Protein AF-A0A5J5WG01-F1 (afdb_monomer)

Organism: Gossypium barbadense (NCBI:txid3634)

Secondary structure (DSSP, 8-state):
-HHHHHHHHHHHHHHHHHHHH-TT--HHHHHHHHHHHHHHHHHHHHTS-----S--SS--PPPPGGGB-TTT-SB-SSEEE-TTS-EEEGGG-

pLDDT: mean 82.6, std 15.76, range [45.78, 96.25]

InterPro domains:
  IPR003613 U-box domain [PF04564] (64-93)
  IPR003613 U-box domain [PS51698] (62-93)
  IPR013083 Zinc finger, RING/FYVE/PHD-type [G3DSA:3.30.40.10] (56-93)

Structure (mmCIF, N/CA/C/O backbone):
data_AF-A0A5J5WG01-F1
#
_entry.id   AF-A0A5J5WG01-F1
#
loop_
_atom_site.group_PDB
_atom_site.id
_atom_site.type_symbol
_atom_site.label_atom_id
_atom_site.label_alt_id
_atom_site.label_comp_id
_atom_site.label_asym_id
_atom_site.label_entity_id
_atom_site.label_seq_id
_atom_site.pdbx_PD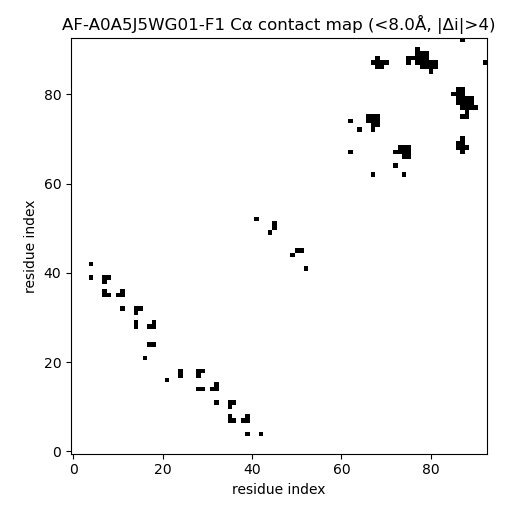B_ins_code
_atom_site.Cartn_x
_atom_site.Cartn_y
_atom_site.Cartn_z
_atom_site.occupancy
_atom_site.B_iso_or_equiv
_atom_site.auth_seq_id
_atom_site.auth_comp_id
_atom_site.auth_asym_id
_atom_site.auth_atom_id
_atom_site.pdbx_PDB_model_num
ATOM 1 N N . MET A 1 1 ? 13.804 17.814 -3.676 1.00 61.53 1 MET A N 1
ATOM 2 C CA . MET A 1 1 ? 12.644 16.989 -4.096 1.00 61.53 1 MET A CA 1
ATOM 3 C C . MET A 1 1 ? 12.588 16.735 -5.604 1.00 61.53 1 MET A C 1
ATOM 5 O O . MET A 1 1 ? 12.580 15.570 -5.965 1.00 61.53 1 MET A O 1
ATOM 9 N N . ARG A 1 2 ? 12.636 17.751 -6.487 1.00 71.75 2 ARG A N 1
ATOM 10 C CA . ARG A 1 2 ? 12.550 17.535 -7.955 1.00 71.75 2 ARG A CA 1
ATOM 11 C C . ARG A 1 2 ? 13.649 16.639 -8.551 1.00 71.75 2 ARG A C 1
ATOM 13 O O . ARG A 1 2 ? 13.354 15.840 -9.426 1.00 71.75 2 ARG A O 1
ATOM 20 N N . ALA A 1 3 ? 14.890 16.727 -8.063 1.00 80.69 3 ALA A N 1
ATOM 21 C CA . ALA A 1 3 ? 15.988 15.877 -8.546 1.00 80.69 3 ALA A CA 1
ATOM 22 C C . ALA A 1 3 ? 15.719 14.376 -8.312 1.00 80.69 3 ALA A C 1
ATOM 24 O O . ALA A 1 3 ? 15.862 13.577 -9.232 1.00 80.69 3 ALA A O 1
ATOM 25 N N . LYS A 1 4 ? 15.224 14.024 -7.117 1.00 83.06 4 LYS A N 1
ATOM 26 C CA . LYS A 1 4 ? 14.864 12.648 -6.739 1.00 83.06 4 LYS A CA 1
ATOM 27 C C . LYS A 1 4 ? 13.706 12.095 -7.579 1.00 83.06 4 LYS A C 1
ATOM 29 O O . LYS A 1 4 ? 13.699 10.925 -7.929 1.00 83.06 4 LYS A O 1
ATOM 34 N N . GLU A 1 5 ? 12.734 12.938 -7.928 1.00 87.06 5 GLU A N 1
ATOM 35 C CA . GLU A 1 5 ? 11.627 12.552 -8.813 1.00 87.06 5 GLU A CA 1
ATOM 36 C C . GLU A 1 5 ? 12.111 12.247 -10.241 1.00 87.06 5 GLU A C 1
ATOM 38 O O . GLU A 1 5 ? 11.683 11.266 -10.844 1.00 87.06 5 GLU A O 1
ATOM 43 N N . VAL A 1 6 ? 13.017 13.070 -10.780 1.00 90.56 6 VAL A N 1
ATOM 44 C CA . VAL A 1 6 ? 13.591 12.867 -12.121 1.00 90.56 6 VAL A CA 1
ATOM 45 C C . VAL A 1 6 ? 14.431 11.591 -12.177 1.00 90.56 6 VAL A C 1
ATOM 47 O O . VAL A 1 6 ? 14.356 10.860 -13.162 1.00 90.56 6 VAL A O 1
ATOM 50 N N . GLU A 1 7 ? 15.204 11.307 -11.131 1.00 91.94 7 GLU A N 1
ATOM 51 C CA . GLU A 1 7 ? 16.000 10.082 -11.016 1.00 91.94 7 GLU A CA 1
ATOM 52 C C . GLU A 1 7 ? 15.116 8.830 -10.978 1.00 91.94 7 GLU A C 1
ATOM 54 O O . GLU A 1 7 ? 15.277 7.947 -11.819 1.00 91.94 7 GLU A O 1
ATOM 59 N N . LEU A 1 8 ? 14.102 8.812 -10.107 1.00 91.38 8 LEU A N 1
ATOM 60 C CA . LEU A 1 8 ? 13.147 7.704 -10.019 1.00 91.38 8 LEU A CA 1
ATOM 61 C C . LEU A 1 8 ? 12.365 7.491 -11.323 1.00 91.38 8 LEU A C 1
ATOM 63 O O . LEU A 1 8 ? 12.100 6.356 -11.705 1.00 91.38 8 LEU A O 1
ATOM 67 N N . LYS A 1 9 ? 12.008 8.564 -12.045 1.00 92.56 9 LYS A N 1
ATOM 68 C CA . LYS A 1 9 ? 11.360 8.453 -13.364 1.00 92.56 9 LYS A CA 1
ATOM 69 C C . LYS A 1 9 ? 12.273 7.805 -14.401 1.00 92.56 9 LYS A C 1
ATOM 71 O O . LYS A 1 9 ? 11.805 6.965 -15.164 1.00 92.56 9 LYS A O 1
ATOM 76 N N . LYS A 1 10 ? 13.558 8.174 -14.426 1.00 94.81 10 LYS A N 1
ATOM 77 C CA . LYS A 1 10 ? 14.547 7.562 -15.329 1.00 94.81 10 LYS A CA 1
ATOM 78 C C . LYS A 1 10 ? 14.765 6.087 -15.001 1.00 94.81 10 LYS A C 1
ATOM 80 O O . LYS A 1 10 ? 14.814 5.265 -15.913 1.00 94.81 10 LYS A O 1
ATOM 85 N N . GLU A 1 11 ? 14.868 5.754 -13.717 1.00 93.12 11 GLU A N 1
ATOM 86 C CA . GLU A 1 11 ? 15.014 4.373 -13.256 1.00 93.12 11 GLU A CA 1
ATOM 87 C C . GLU A 1 11 ? 13.789 3.527 -13.622 1.00 93.12 11 GLU A C 1
ATOM 89 O O . GLU A 1 11 ? 13.937 2.475 -14.244 1.00 9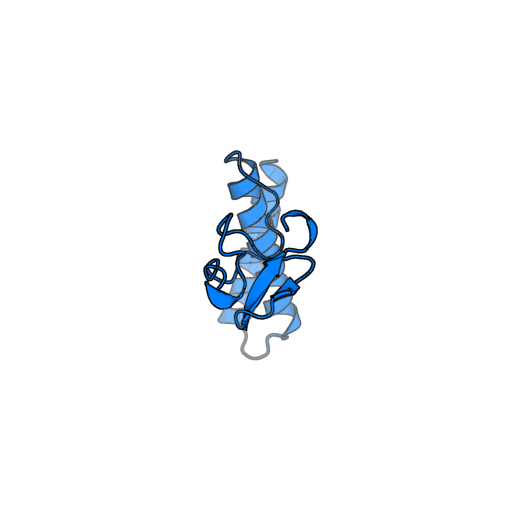3.12 11 GLU A O 1
ATOM 94 N N . LEU A 1 12 ? 12.580 4.020 -13.331 1.00 95.06 12 LEU A N 1
ATOM 95 C CA . LEU A 1 12 ? 11.338 3.342 -13.693 1.00 95.06 12 LEU A CA 1
ATOM 96 C C . LEU A 1 12 ? 11.231 3.145 -15.209 1.00 95.06 12 LEU A C 1
ATOM 98 O O . LEU A 1 12 ? 10.882 2.058 -15.656 1.00 95.06 12 LEU A O 1
ATOM 102 N N . GLN A 1 13 ? 11.570 4.162 -16.006 1.00 94.75 13 GLN A N 1
ATOM 103 C CA . GLN A 1 13 ? 11.549 4.060 -17.466 1.00 94.75 13 GLN A CA 1
ATOM 104 C C . GLN A 1 13 ? 12.500 2.971 -17.976 1.00 94.75 13 GLN A C 1
ATOM 106 O O . GLN A 1 13 ? 12.136 2.225 -18.881 1.00 94.75 13 GLN A O 1
ATOM 111 N N . LYS A 1 14 ? 13.695 2.850 -17.387 1.00 94.50 14 LYS A N 1
ATOM 112 C CA . LYS A 1 14 ? 14.642 1.782 -17.721 1.00 94.50 14 LYS A CA 1
ATOM 113 C C . LYS A 1 14 ? 14.080 0.404 -17.359 1.00 94.50 14 LYS A C 1
ATOM 115 O O . LYS A 1 14 ? 14.117 -0.488 -18.194 1.00 94.50 14 LYS A O 1
ATOM 120 N N . LEU A 1 15 ? 13.539 0.246 -16.149 1.00 93.69 15 LEU A N 1
ATOM 121 C CA . LEU A 1 15 ? 12.990 -1.028 -15.669 1.00 93.69 15 LEU A CA 1
ATOM 122 C C . LEU A 1 15 ? 11.782 -1.486 -16.490 1.00 93.69 15 LEU A C 1
ATOM 124 O O . LEU A 1 15 ? 11.728 -2.641 -16.894 1.00 93.69 15 LEU A O 1
ATOM 128 N N . VAL A 1 16 ? 10.844 -0.580 -16.779 1.00 94.44 16 VAL A N 1
ATOM 129 C CA . VAL A 1 16 ? 9.677 -0.879 -17.624 1.00 94.44 16 VAL A CA 1
ATOM 130 C C . VAL A 1 16 ? 10.121 -1.287 -19.020 1.00 94.44 16 VAL A C 1
ATOM 132 O O . VAL A 1 16 ? 9.575 -2.228 -19.579 1.00 94.44 16 VAL A O 1
ATOM 135 N N . ARG A 1 17 ? 11.138 -0.618 -19.567 1.00 93.50 17 ARG A N 1
ATOM 136 C CA . ARG A 1 17 ? 11.650 -0.960 -20.887 1.00 93.50 17 ARG A CA 1
ATOM 137 C C . ARG A 1 17 ? 12.283 -2.347 -20.921 1.00 93.50 17 ARG A C 1
ATOM 139 O O . ARG A 1 17 ? 11.987 -3.099 -21.831 1.00 93.50 17 ARG A O 1
ATOM 146 N N . THR A 1 18 ? 13.057 -2.717 -19.904 1.00 91.75 18 THR A N 1
ATOM 147 C CA . THR A 1 18 ? 13.568 -4.089 -19.763 1.00 91.75 18 THR A CA 1
ATOM 148 C C . THR A 1 18 ? 12.439 -5.118 -19.640 1.00 91.75 18 THR A C 1
ATOM 150 O O . THR A 1 18 ? 12.542 -6.181 -20.225 1.00 91.75 18 THR A O 1
ATOM 153 N N . ILE A 1 19 ? 11.350 -4.814 -18.925 1.00 93.19 19 ILE A N 1
ATOM 154 C CA . ILE A 1 19 ? 10.206 -5.738 -18.777 1.00 93.19 19 ILE A CA 1
ATOM 155 C C . ILE A 1 19 ? 9.422 -5.917 -20.090 1.00 93.19 19 ILE A C 1
ATOM 157 O O . ILE A 1 19 ? 8.834 -6.969 -20.305 1.00 93.19 19 ILE A O 1
ATOM 161 N N . VAL A 1 20 ? 9.355 -4.884 -20.935 1.00 93.88 20 VAL A N 1
ATOM 162 C CA . VAL A 1 20 ? 8.572 -4.909 -22.185 1.00 93.88 20 VAL A CA 1
ATOM 163 C C . VAL A 1 20 ? 9.391 -5.407 -23.375 1.00 93.88 20 VAL A C 1
ATOM 165 O O . VAL A 1 20 ? 8.846 -6.109 -24.220 1.00 93.88 20 VAL A O 1
ATOM 168 N N . ASP A 1 21 ? 10.665 -5.016 -23.460 1.00 90.19 21 ASP A N 1
ATOM 169 C CA . ASP A 1 21 ? 11.513 -5.268 -24.630 1.00 90.19 21 ASP A CA 1
ATOM 170 C C . ASP A 1 21 ? 12.344 -6.564 -24.500 1.00 90.19 21 ASP A C 1
ATOM 172 O O . ASP A 1 21 ? 12.810 -7.070 -25.519 1.00 90.19 21 ASP A O 1
ATOM 176 N N . GLU A 1 22 ? 12.565 -7.097 -23.288 1.00 90.62 22 GLU A N 1
ATOM 177 C CA . GLU A 1 22 ? 13.307 -8.353 -23.077 1.00 90.62 22 GLU A CA 1
ATOM 178 C C . GLU A 1 22 ? 12.369 -9.485 -22.640 1.00 90.62 22 GLU A C 1
ATOM 180 O O . GLU A 1 22 ? 11.589 -9.312 -21.710 1.00 90.62 22 GLU A O 1
ATOM 185 N N . ASP A 1 23 ? 12.482 -10.662 -23.263 1.00 76.88 23 ASP A N 1
ATOM 186 C CA . ASP A 1 23 ? 11.624 -11.823 -22.964 1.00 76.88 23 ASP A CA 1
ATOM 187 C C . ASP A 1 23 ? 12.020 -12.563 -21.664 1.00 76.88 23 ASP A C 1
ATOM 189 O O . ASP A 1 23 ? 11.183 -13.214 -21.040 1.00 76.88 23 ASP A O 1
ATOM 193 N N . ASP A 1 24 ? 13.272 -12.416 -21.206 1.00 84.69 24 ASP A N 1
ATOM 194 C CA . ASP A 1 24 ? 13.843 -13.102 -20.029 1.00 84.69 24 ASP A CA 1
ATOM 195 C C . ASP A 1 24 ? 14.020 -12.166 -18.814 1.00 84.69 24 ASP A C 1
ATOM 197 O O . ASP A 1 24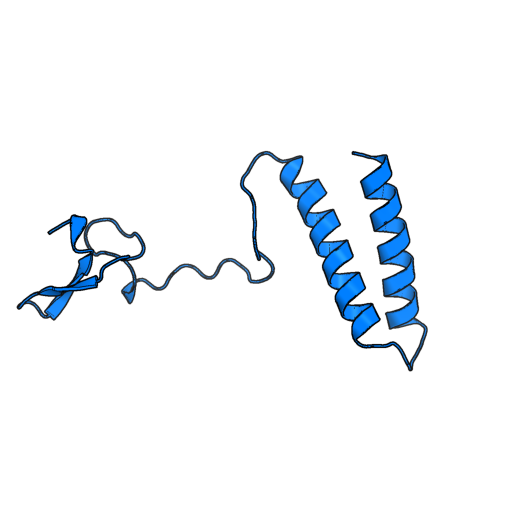 ? 15.012 -12.216 -18.074 1.00 84.69 24 ASP A O 1
ATOM 201 N N . TYR A 1 25 ? 13.069 -11.260 -18.580 1.00 84.62 25 TYR A N 1
ATOM 202 C CA . TYR A 1 25 ? 13.164 -10.339 -17.450 1.00 84.62 25 TYR A CA 1
ATOM 203 C C . TYR A 1 25 ? 12.970 -11.057 -16.102 1.00 84.62 25 TYR A C 1
ATOM 205 O O . TYR A 1 25 ? 12.053 -11.846 -15.878 1.00 84.62 25 TYR A O 1
ATOM 213 N N . SER A 1 26 ? 13.837 -10.743 -15.135 1.00 88.94 26 SER A N 1
ATOM 214 C CA . SER A 1 26 ? 13.726 -11.309 -13.783 1.00 88.94 26 SER A CA 1
ATOM 215 C C . SER A 1 26 ? 12.503 -10.766 -13.026 1.00 88.94 26 SER A C 1
ATOM 217 O O . SER A 1 26 ? 12.180 -9.582 -13.124 1.00 88.94 26 SER A O 1
ATOM 219 N N . ILE A 1 27 ? 11.898 -11.583 -12.155 1.00 89.12 27 ILE A N 1
ATOM 220 C CA . ILE A 1 27 ? 10.842 -11.145 -11.214 1.00 89.12 27 ILE A CA 1
ATOM 221 C C . ILE A 1 27 ? 11.322 -9.951 -10.367 1.00 89.12 27 ILE A C 1
ATOM 223 O O . ILE A 1 27 ? 10.572 -9.010 -10.116 1.00 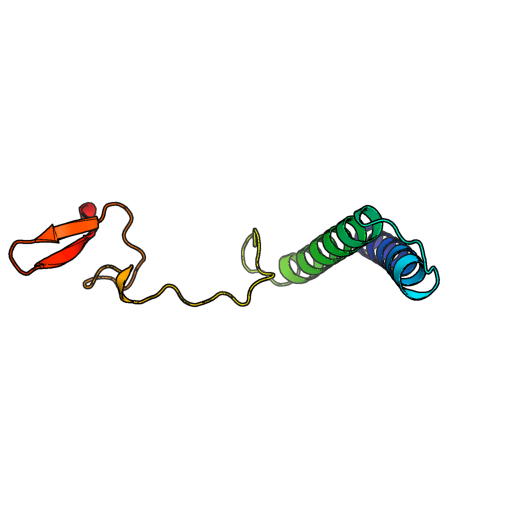89.12 27 ILE A O 1
ATOM 227 N N . HIS A 1 28 ? 12.614 -9.915 -10.027 1.00 88.56 28 HIS A N 1
ATOM 228 C CA . HIS A 1 28 ? 13.238 -8.780 -9.347 1.00 88.56 28 HIS A CA 1
ATOM 229 C C . HIS A 1 28 ? 13.143 -7.457 -10.128 1.00 88.56 28 HIS A C 1
ATOM 231 O O . HIS A 1 28 ? 13.116 -6.391 -9.515 1.00 88.56 28 HIS A O 1
ATOM 237 N N . ALA A 1 29 ? 13.091 -7.479 -11.464 1.00 90.44 29 ALA A N 1
ATOM 238 C CA . ALA A 1 29 ? 12.859 -6.275 -12.261 1.00 90.44 29 ALA A CA 1
ATOM 239 C C . ALA A 1 29 ? 11.435 -5.733 -12.056 1.00 90.44 29 ALA A C 1
ATOM 241 O O . ALA A 1 29 ? 11.268 -4.520 -11.916 1.00 90.44 29 ALA A O 1
ATOM 242 N N . ILE A 1 30 ? 10.442 -6.623 -11.950 1.00 90.62 30 ILE A N 1
ATOM 243 C CA . ILE A 1 30 ? 9.045 -6.273 -11.655 1.00 90.62 30 ILE A CA 1
ATOM 244 C C . ILE A 1 30 ? 8.940 -5.650 -10.264 1.00 90.62 30 ILE A C 1
ATOM 246 O O . ILE A 1 30 ? 8.359 -4.574 -10.113 1.00 90.62 30 ILE A O 1
ATOM 250 N N . ASP A 1 31 ? 9.534 -6.289 -9.252 1.00 91.19 31 ASP A N 1
ATOM 251 C CA . ASP A 1 31 ? 9.498 -5.779 -7.881 1.00 91.19 31 ASP A CA 1
ATOM 252 C C . ASP A 1 31 ? 10.152 -4.402 -7.772 1.00 91.19 31 ASP A C 1
ATOM 254 O O . ASP A 1 31 ? 9.572 -3.490 -7.183 1.00 91.19 31 ASP A O 1
ATOM 258 N N . ARG A 1 32 ? 11.299 -4.202 -8.431 1.00 92.38 32 ARG A N 1
ATOM 259 C CA . ARG A 1 32 ? 11.947 -2.885 -8.474 1.00 92.38 32 ARG A CA 1
ATOM 260 C C . ARG A 1 32 ? 11.101 -1.840 -9.197 1.00 92.38 32 ARG A C 1
ATOM 262 O O . ARG A 1 32 ? 11.024 -0.705 -8.733 1.00 92.38 32 ARG A O 1
ATOM 269 N N . ALA A 1 33 ? 10.440 -2.197 -10.300 1.00 93.81 33 ALA A N 1
ATOM 270 C CA . ALA A 1 33 ? 9.551 -1.277 -11.010 1.00 93.81 33 ALA A CA 1
ATOM 271 C C . ALA A 1 33 ? 8.358 -0.866 -10.129 1.00 93.81 33 ALA A C 1
ATOM 273 O O . ALA A 1 33 ? 8.018 0.317 -10.046 1.00 93.81 33 ALA A O 1
ATOM 274 N N . LYS A 1 34 ? 7.766 -1.828 -9.413 1.00 91.06 34 LYS A N 1
ATOM 275 C CA . LYS A 1 34 ? 6.703 -1.598 -8.427 1.00 91.06 34 LYS A CA 1
ATOM 276 C C . LYS A 1 34 ? 7.173 -0.661 -7.313 1.00 91.06 34 LYS A C 1
ATOM 278 O O . LYS A 1 34 ? 6.468 0.300 -7.000 1.00 91.06 34 LYS A O 1
ATOM 283 N N . ASP A 1 35 ? 8.352 -0.894 -6.744 1.00 90.69 35 ASP A N 1
ATOM 284 C CA . ASP A 1 35 ? 8.890 -0.082 -5.648 1.00 90.69 35 ASP A CA 1
ATOM 285 C C . ASP A 1 35 ? 9.208 1.352 -6.103 1.00 90.69 35 ASP A C 1
ATOM 287 O O . ASP A 1 35 ? 8.812 2.315 -5.438 1.00 90.69 35 ASP A O 1
ATOM 291 N N . ALA A 1 36 ? 9.826 1.521 -7.278 1.00 91.19 36 ALA A N 1
ATOM 292 C CA . ALA A 1 36 ? 10.094 2.832 -7.874 1.00 91.19 36 ALA A CA 1
ATOM 293 C C . ALA A 1 36 ? 8.797 3.609 -8.166 1.00 91.19 36 ALA A C 1
ATOM 295 O O . ALA A 1 36 ? 8.697 4.808 -7.880 1.00 91.19 36 ALA A O 1
ATOM 296 N N . LEU A 1 37 ? 7.763 2.926 -8.668 1.00 91.19 37 LEU A N 1
ATOM 297 C CA . LEU A 1 37 ? 6.444 3.513 -8.895 1.00 91.19 37 LEU A CA 1
ATOM 298 C C . LEU A 1 37 ? 5.763 3.913 -7.576 1.00 91.19 37 LEU A C 1
ATOM 300 O O . LEU A 1 37 ? 5.188 5.001 -7.487 1.00 91.19 37 LEU A O 1
ATOM 304 N N . CYS A 1 38 ? 5.857 3.081 -6.535 1.00 86.31 38 CYS A N 1
ATOM 305 C CA . CYS A 1 38 ? 5.346 3.403 -5.202 1.00 86.31 38 CYS A CA 1
ATOM 306 C C . CYS A 1 38 ? 6.052 4.628 -4.610 1.00 86.31 38 CYS A C 1
ATOM 308 O O . CYS A 1 38 ? 5.387 5.518 -4.075 1.00 86.31 38 CYS A O 1
ATOM 310 N N . ALA A 1 39 ? 7.375 4.724 -4.758 1.00 88.19 39 ALA A N 1
ATOM 311 C CA . ALA A 1 39 ? 8.153 5.874 -4.309 1.00 88.19 39 ALA A CA 1
ATOM 312 C C . ALA A 1 39 ? 7.750 7.167 -5.043 1.00 88.19 39 ALA A C 1
ATOM 314 O O . ALA A 1 39 ? 7.586 8.214 -4.410 1.00 88.19 39 ALA A O 1
ATOM 315 N N . LEU A 1 40 ? 7.517 7.098 -6.359 1.00 87.81 40 LEU A N 1
ATOM 316 C CA . LEU A 1 40 ? 7.011 8.225 -7.152 1.00 87.81 40 LEU A CA 1
ATOM 317 C C . LEU A 1 40 ? 5.594 8.637 -6.738 1.00 87.81 40 LEU A C 1
ATOM 319 O O . LEU A 1 40 ? 5.336 9.825 -6.539 1.00 87.81 40 LEU A O 1
ATOM 323 N N . LYS A 1 41 ? 4.687 7.671 -6.550 1.00 84.62 41 LYS A N 1
ATOM 324 C CA . LYS A 1 41 ? 3.325 7.914 -6.048 1.00 84.62 41 LYS A CA 1
ATOM 325 C C . LYS A 1 41 ? 3.363 8.593 -4.680 1.00 84.62 41 LYS A C 1
ATOM 327 O O . LYS A 1 41 ? 2.644 9.568 -4.469 1.00 84.62 41 LYS A O 1
ATOM 332 N N . GLY A 1 42 ? 4.244 8.128 -3.794 1.00 79.69 42 GLY A N 1
ATOM 333 C CA . GLY A 1 42 ? 4.516 8.744 -2.501 1.00 79.69 42 GLY A CA 1
ATOM 334 C C . GLY A 1 42 ? 4.928 10.205 -2.652 1.00 79.69 42 GLY A C 1
ATOM 335 O O . GLY A 1 42 ? 4.284 11.070 -2.074 1.00 79.69 42 GLY A O 1
ATOM 336 N N . LEU A 1 43 ? 5.932 10.516 -3.478 1.00 80.06 43 LEU A N 1
ATOM 337 C CA . LEU A 1 43 ? 6.375 11.902 -3.702 1.00 80.06 43 LEU A CA 1
ATOM 338 C C . LEU A 1 43 ? 5.252 12.819 -4.223 1.00 80.06 43 LEU A C 1
ATOM 340 O O . LEU A 1 43 ? 5.163 13.971 -3.801 1.00 80.06 43 LEU A O 1
ATOM 344 N N . ILE A 1 44 ? 4.367 12.311 -5.086 1.00 74.88 44 ILE A N 1
ATOM 345 C CA . ILE A 1 44 ? 3.208 13.061 -5.598 1.00 74.88 44 ILE A CA 1
ATOM 346 C C . ILE A 1 44 ? 2.143 13.264 -4.504 1.00 74.88 44 ILE A C 1
ATOM 348 O O . ILE A 1 44 ? 1.554 14.343 -4.419 1.00 74.88 44 ILE A O 1
ATOM 352 N N . MET A 1 45 ? 1.907 12.257 -3.654 1.00 64.56 45 MET A N 1
ATOM 353 C CA . MET A 1 45 ? 0.952 12.325 -2.540 1.00 64.56 45 MET A CA 1
ATOM 354 C C . MET A 1 45 ? 1.460 13.174 -1.368 1.00 64.56 45 MET A C 1
ATOM 356 O O . MET A 1 45 ? 0.700 13.970 -0.840 1.00 64.56 45 MET A O 1
ATOM 360 N N . PHE A 1 46 ? 2.741 13.111 -0.996 1.00 55.84 46 PHE A N 1
ATOM 361 C CA . PHE A 1 46 ? 3.310 13.977 0.049 1.00 55.84 46 PHE A CA 1
ATOM 362 C C . PHE A 1 46 ? 3.276 15.460 -0.343 1.00 55.84 46 PHE A C 1
ATOM 364 O O . PHE A 1 46 ? 3.139 16.323 0.522 1.00 55.84 46 PHE A O 1
ATOM 371 N N . ASN A 1 47 ? 3.342 15.768 -1.643 1.00 54.91 47 ASN A N 1
ATOM 372 C CA . ASN A 1 47 ? 3.190 17.133 -2.148 1.00 54.91 47 ASN A CA 1
ATOM 373 C C . ASN A 1 47 ? 1.727 17.631 -2.092 1.00 54.91 47 ASN A C 1
ATOM 375 O O . ASN A 1 47 ? 1.470 18.832 -2.136 1.00 54.91 47 ASN A O 1
ATOM 379 N N . LYS A 1 48 ? 0.760 16.713 -1.954 1.00 52.25 48 LYS A N 1
ATOM 380 C CA . LYS A 1 48 ? -0.668 16.977 -1.741 1.00 52.25 48 LYS A CA 1
ATOM 381 C C . LYS A 1 48 ? -1.047 16.548 -0.320 1.00 52.25 48 LYS A C 1
ATOM 383 O O . LYS A 1 48 ? -1.582 15.467 -0.142 1.00 52.25 48 LYS A O 1
ATOM 388 N N . ARG A 1 49 ? -0.732 17.372 0.687 1.00 49.25 49 ARG A N 1
ATOM 389 C CA . ARG A 1 49 ? -1.084 17.209 2.120 1.00 49.25 49 ARG A CA 1
ATOM 390 C C . ARG A 1 49 ? -2.246 16.222 2.413 1.00 49.25 49 ARG A C 1
ATOM 392 O O . ARG A 1 49 ? -3.373 16.669 2.582 1.00 49.25 49 ARG A O 1
ATOM 399 N N . SER A 1 50 ? -1.971 14.919 2.557 1.00 49.19 50 SER A N 1
ATOM 400 C CA . SER A 1 50 ? -2.740 13.995 3.412 1.00 49.19 50 SER A CA 1
ATOM 401 C C . SER A 1 50 ? -2.076 12.608 3.535 1.00 49.19 50 SER A C 1
ATOM 403 O O . SER A 1 50 ? -2.108 11.822 2.593 1.00 49.19 50 SER A O 1
ATOM 405 N N . LEU A 1 51 ? -1.584 12.325 4.750 1.00 47.62 51 LEU A N 1
ATOM 406 C CA . LEU A 1 51 ? -1.377 11.022 5.418 1.00 47.62 51 LEU A CA 1
ATOM 407 C C . LEU A 1 51 ? -0.343 10.005 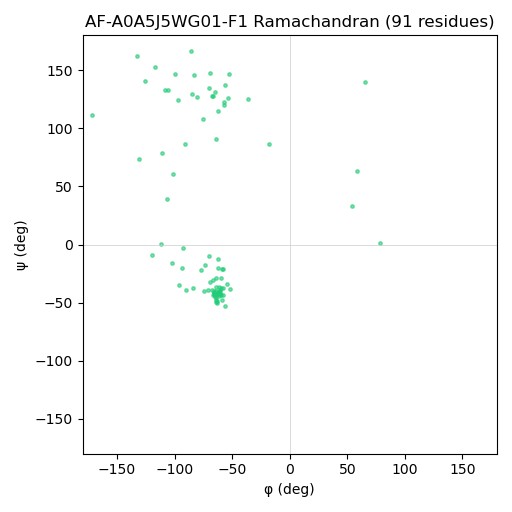4.859 1.00 47.62 51 LEU A C 1
ATOM 409 O O . LEU A 1 51 ? -0.243 9.792 3.653 1.00 47.62 51 LEU A O 1
ATOM 413 N N . PRO A 1 52 ? 0.418 9.324 5.749 1.00 46.56 52 PRO A N 1
ATOM 414 C CA . PRO A 1 52 ? 1.412 8.326 5.366 1.00 46.56 52 PRO A CA 1
ATOM 415 C C . PRO A 1 52 ? 0.705 7.027 4.953 1.00 46.56 52 PRO A C 1
ATOM 417 O O . PRO A 1 52 ? 0.132 6.319 5.777 1.00 46.56 52 PRO A O 1
ATOM 420 N N . ALA A 1 53 ? 0.712 6.729 3.655 1.00 47.72 53 ALA A N 1
ATOM 421 C CA . ALA A 1 53 ? 0.080 5.544 3.089 1.00 47.72 53 ALA A CA 1
ATOM 422 C C . ALA A 1 53 ? 1.069 4.373 3.021 1.00 47.72 53 ALA A C 1
ATOM 424 O O . ALA A 1 53 ? 1.687 4.120 1.987 1.00 47.72 53 ALA A O 1
ATOM 425 N N . THR A 1 54 ? 1.182 3.616 4.108 1.00 45.78 54 THR A N 1
ATOM 426 C CA . THR A 1 54 ? 1.571 2.206 4.013 1.00 45.78 54 THR A CA 1
ATOM 427 C C . THR A 1 54 ? 0.464 1.509 3.197 1.00 45.78 54 THR A C 1
ATOM 429 O O . THR A 1 54 ? -0.693 1.505 3.604 1.00 45.78 54 THR A O 1
ATOM 432 N N . PHE A 1 55 ? 0.788 0.999 2.004 1.00 47.56 55 PHE A N 1
ATOM 433 C CA . PHE A 1 55 ? -0.056 0.102 1.190 1.00 47.56 55 PHE A CA 1
ATOM 434 C C . PHE A 1 55 ? -1.461 0.585 0.749 1.00 47.56 55 PHE A C 1
ATOM 436 O O . PHE A 1 55 ? -2.459 -0.078 1.011 1.00 47.56 55 PHE A O 1
ATOM 443 N N . LYS A 1 56 ? -1.570 1.651 -0.060 1.00 49.50 56 LYS A N 1
ATOM 444 C CA . LYS A 1 56 ? -2.768 1.868 -0.915 1.00 49.50 56 LYS A CA 1
ATOM 445 C C . LYS A 1 56 ? -2.520 1.476 -2.378 1.00 49.50 56 LYS A C 1
ATOM 447 O O . LYS A 1 56 ? -2.549 2.330 -3.273 1.00 49.50 56 LYS A O 1
ATOM 452 N N . LEU A 1 57 ? -2.205 0.198 -2.607 1.00 49.75 57 LEU A N 1
ATOM 453 C CA . LEU A 1 57 ? -2.295 -0.445 -3.931 1.00 49.75 57 LEU A CA 1
ATOM 454 C C . LEU A 1 57 ? -3.532 -1.341 -4.082 1.00 49.75 57 LEU A C 1
ATOM 456 O O . LEU A 1 57 ? -3.934 -1.595 -5.209 1.00 49.75 57 LEU A O 1
ATOM 460 N N . HIS A 1 58 ? -4.192 -1.721 -2.989 1.00 48.12 58 HIS A N 1
ATOM 461 C CA . HIS A 1 58 ? -5.616 -2.021 -3.043 1.00 48.12 58 HIS A CA 1
ATOM 462 C C . HIS A 1 58 ? -6.359 -0.697 -2.877 1.00 48.12 58 HIS A C 1
ATOM 464 O O . HIS A 1 58 ? -6.057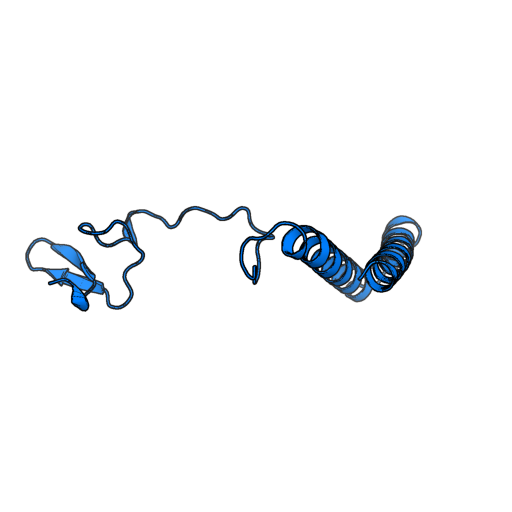 0.089 -1.972 1.00 48.12 58 HIS A O 1
ATOM 470 N N . GLU A 1 59 ? -7.303 -0.428 -3.774 1.00 50.16 59 GLU A N 1
ATOM 471 C CA . GLU A 1 59 ? -8.453 0.420 -3.472 1.00 50.16 59 GLU A CA 1
ATOM 472 C C . GLU A 1 59 ? -8.859 0.143 -2.022 1.00 50.16 59 GLU A C 1
ATOM 474 O O . GLU A 1 59 ? -8.932 -1.021 -1.632 1.00 50.16 59 GLU A O 1
ATOM 479 N N . ALA A 1 60 ? -8.936 1.177 -1.182 1.00 58.38 60 ALA A N 1
ATOM 480 C CA . ALA A 1 60 ? -9.172 0.986 0.243 1.00 58.38 60 ALA A CA 1
ATOM 481 C C . ALA A 1 60 ? -10.559 0.362 0.405 1.00 58.38 60 ALA A C 1
ATOM 483 O O . ALA A 1 60 ? -11.549 1.087 0.447 1.00 58.38 60 ALA A O 1
ATOM 484 N N . VAL A 1 61 ? -10.613 -0.973 0.420 1.00 67.19 61 VAL A N 1
ATOM 485 C CA . VAL A 1 61 ? -11.843 -1.725 0.612 1.00 67.19 61 VAL A CA 1
ATOM 486 C C . VAL A 1 61 ? -12.399 -1.228 1.940 1.00 67.19 61 VAL A C 1
ATOM 488 O O . VAL A 1 61 ? -11.670 -1.263 2.942 1.00 67.19 61 VAL A O 1
ATOM 491 N N . PRO A 1 62 ? -13.617 -0.663 1.954 1.00 75.19 62 PRO A N 1
ATOM 492 C CA . PRO A 1 62 ? -14.202 -0.195 3.193 1.00 75.19 62 PRO A CA 1
ATOM 493 C C . PRO A 1 62 ? -14.245 -1.369 4.169 1.00 75.19 62 PRO A C 1
ATOM 495 O O . PRO A 1 62 ? -14.540 -2.499 3.782 1.00 75.19 62 PRO A O 1
ATOM 498 N N . CYS A 1 63 ? -13.895 -1.104 5.427 1.00 78.94 63 CYS A N 1
ATOM 499 C CA . CYS A 1 63 ? -14.000 -2.105 6.482 1.00 78.94 63 CYS A CA 1
ATOM 500 C C . CYS A 1 63 ? -15.439 -2.653 6.494 1.00 78.94 63 CYS A C 1
ATOM 502 O O . CYS A 1 63 ? -16.355 -1.827 6.571 1.00 78.94 63 CYS A O 1
ATOM 504 N N . PRO A 1 64 ? -15.646 -3.984 6.416 1.00 90.00 64 PRO A N 1
ATOM 505 C CA . PRO A 1 64 ? -16.973 -4.578 6.551 1.00 90.00 64 PRO A CA 1
ATOM 506 C C . PRO A 1 64 ? -17.670 -4.109 7.828 1.00 90.00 64 PRO A C 1
ATOM 508 O O . PRO A 1 64 ? -17.011 -3.852 8.842 1.00 90.00 64 PRO A O 1
ATOM 511 N N . GLU A 1 65 ? -18.994 -3.976 7.767 1.00 89.75 65 GLU A N 1
ATOM 512 C CA . GLU A 1 65 ? -19.786 -3.427 8.872 1.00 89.75 65 GLU A CA 1
ATOM 513 C C . GLU A 1 65 ? -19.767 -4.355 10.094 1.00 89.75 65 GLU A C 1
ATOM 515 O O . GLU A 1 65 ? -19.757 -3.870 11.221 1.00 89.75 65 GLU A O 1
ATOM 520 N N . GLU A 1 66 ? -19.647 -5.675 9.899 1.00 90.25 66 GLU A N 1
ATOM 521 C CA . GLU A 1 66 ? -19.580 -6.647 11.005 1.00 90.25 66 GLU A CA 1
ATOM 522 C C . GLU A 1 66 ? -18.365 -6.457 11.933 1.00 90.25 66 GLU A C 1
ATOM 524 O O . GLU A 1 66 ? -18.373 -6.924 13.072 1.00 90.25 66 GLU A O 1
ATOM 529 N N . PHE A 1 67 ? -17.313 -5.777 11.466 1.00 91.69 67 PHE A N 1
ATOM 530 C CA . PHE A 1 67 ? -16.110 -5.508 12.262 1.00 91.69 67 PHE A CA 1
ATOM 531 C C . PHE A 1 67 ? -16.153 -4.173 13.003 1.00 91.69 67 PHE A C 1
ATOM 533 O O . PHE A 1 67 ? -15.218 -3.845 13.742 1.00 91.69 67 PHE A O 1
ATOM 540 N N . LYS A 1 68 ? -17.211 -3.388 12.813 1.00 92.94 68 LYS A N 1
ATOM 541 C CA . LYS A 1 68 ? -17.338 -2.072 13.426 1.00 92.94 68 LYS A CA 1
ATOM 542 C C . LYS A 1 68 ? -18.216 -2.120 14.666 1.00 92.94 68 LYS A C 1
ATOM 544 O O . LYS A 1 68 ? -19.178 -2.875 1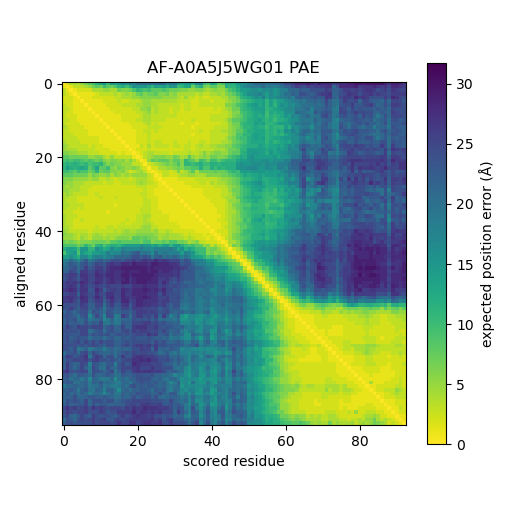4.743 1.00 92.94 68 LYS A O 1
ATOM 549 N N . CYS A 1 69 ? -17.887 -1.278 15.640 1.00 92.62 69 CYS A N 1
ATOM 550 C CA . CYS A 1 69 ? -18.681 -1.128 16.849 1.00 92.62 69 CYS A CA 1
ATOM 551 C C . CYS A 1 69 ? -20.041 -0.499 16.493 1.00 92.62 69 CYS A C 1
ATOM 553 O O . CYS A 1 69 ? -20.048 0.594 15.913 1.00 92.62 69 CYS A O 1
ATOM 555 N N . PRO A 1 70 ? -21.179 -1.097 16.897 1.00 92.00 70 PRO A N 1
ATOM 556 C CA . PRO A 1 70 ? -22.510 -0.561 16.597 1.00 92.00 70 PRO A CA 1
ATOM 557 C C . PRO A 1 70 ? -22.754 0.869 17.105 1.00 92.00 70 PRO A C 1
ATOM 559 O O . PRO A 1 70 ? -23.646 1.550 16.609 1.00 92.00 70 PRO A O 1
ATOM 562 N N . LEU A 1 71 ? -21.980 1.330 18.095 1.00 91.06 71 LEU A N 1
ATOM 563 C CA . LEU A 1 71 ? -22.113 2.669 18.681 1.00 91.06 71 LEU A CA 1
ATOM 564 C C . LEU A 1 71 ? -21.367 3.755 17.895 1.00 91.06 71 LEU A C 1
ATOM 566 O O . LEU A 1 71 ? -21.858 4.876 17.792 1.00 91.06 71 LEU A O 1
ATOM 570 N N . PHE A 1 72 ? -20.185 3.438 17.358 1.00 85.81 72 PHE A N 1
ATOM 571 C CA . PHE A 1 72 ? -19.252 4.440 16.817 1.00 85.81 72 PHE A CA 1
ATOM 572 C C . PHE A 1 72 ? -18.937 4.254 15.335 1.00 85.81 72 PHE A C 1
ATOM 574 O O . PHE A 1 72 ? -18.326 5.132 14.734 1.00 85.81 72 PHE A O 1
ATOM 581 N N . ASN A 1 73 ? -19.366 3.143 14.727 1.00 87.50 73 ASN A N 1
ATOM 582 C CA . ASN A 1 73 ? -19.059 2.803 13.338 1.00 87.50 73 ASN A CA 1
ATOM 583 C C . ASN A 1 73 ? -17.541 2.809 13.037 1.00 87.50 73 ASN A C 1
ATOM 585 O O . ASN A 1 73 ? -17.098 3.148 11.938 1.00 87.50 73 ASN A O 1
ATOM 589 N N . GLU A 1 74 ? -16.737 2.432 14.033 1.00 89.75 74 GLU A N 1
ATOM 590 C CA . GLU A 1 74 ? -15.281 2.296 13.952 1.00 89.75 74 GLU A CA 1
ATOM 591 C C . GLU A 1 74 ? -14.864 0.844 14.203 1.00 89.75 74 GLU A C 1
ATOM 593 O O . GLU A 1 74 ? -15.562 0.109 14.900 1.00 89.75 74 GLU A O 1
ATOM 598 N N . LEU A 1 75 ? -13.722 0.431 13.643 1.00 91.94 75 LEU A N 1
ATOM 599 C CA . LEU A 1 75 ? -13.169 -0.918 13.806 1.00 91.94 75 LEU A CA 1
ATOM 600 C C . LEU A 1 75 ? -12.964 -1.258 15.290 1.00 91.94 75 LEU A C 1
ATOM 602 O O . LEU A 1 75 ? -12.181 -0.589 15.965 1.00 91.94 75 LEU A O 1
ATOM 606 N N . MET A 1 76 ? -13.592 -2.340 15.753 1.00 94.25 76 MET A N 1
ATOM 607 C CA . MET A 1 76 ? -13.428 -2.840 17.121 1.00 94.25 76 MET A CA 1
ATOM 608 C C . MET A 1 76 ? -11.986 -3.308 17.359 1.00 94.25 76 MET A C 1
ATOM 610 O O . MET A 1 76 ? -11.432 -4.068 16.560 1.00 94.25 76 MET A O 1
ATOM 614 N N . ARG A 1 77 ? -11.366 -2.870 18.459 1.00 93.94 77 ARG A N 1
ATOM 615 C CA . ARG A 1 77 ? -10.017 -3.297 18.871 1.00 93.94 77 ARG A CA 1
ATOM 616 C C . ARG A 1 77 ? -10.042 -4.426 19.894 1.00 93.94 77 ARG A C 1
ATOM 618 O O . ARG A 1 77 ? -9.175 -5.294 19.833 1.00 93.94 77 ARG A O 1
ATOM 625 N N . ASP A 1 78 ? -11.029 -4.430 20.782 1.00 95.38 78 ASP A N 1
ATOM 626 C CA . ASP A 1 78 ? -11.247 -5.440 21.819 1.00 95.38 78 ASP A CA 1
ATOM 627 C C . ASP A 1 78 ? -12.721 -5.903 21.791 1.00 95.38 78 ASP A C 1
ATOM 629 O O . ASP A 1 78 ? -13.522 -5.487 22.634 1.00 95.38 78 ASP A O 1
ATOM 633 N N . PRO A 1 79 ? -13.124 -6.710 20.785 1.00 95.19 79 PRO A N 1
ATOM 634 C CA . PRO A 1 79 ? -14.513 -7.124 20.614 1.00 95.19 79 PRO A CA 1
ATOM 635 C C . PRO A 1 79 ? -14.980 -8.030 21.761 1.00 95.19 79 PRO A C 1
ATOM 637 O O . PRO A 1 79 ? -14.375 -9.066 22.044 1.00 95.19 79 PRO A O 1
ATOM 640 N N . ILE A 1 80 ? -16.105 -7.678 22.381 1.00 95.94 80 ILE A N 1
ATOM 641 C CA . ILE A 1 80 ? -16.797 -8.493 23.381 1.00 95.94 80 ILE A CA 1
ATOM 642 C C . ILE A 1 80 ? -18.262 -8.712 23.003 1.00 95.94 80 ILE A C 1
ATOM 644 O O . ILE A 1 80 ? -18.935 -7.821 22.485 1.00 95.94 80 ILE A O 1
ATOM 648 N N . ILE A 1 81 ? -18.745 -9.928 23.261 1.00 96.25 81 ILE A N 1
ATOM 649 C CA . ILE A 1 81 ? -20.102 -10.367 22.926 1.00 96.25 81 ILE A CA 1
ATOM 650 C C . ILE A 1 81 ? -20.985 -10.209 24.162 1.00 96.25 81 ILE A C 1
ATOM 652 O O . ILE A 1 81 ? -20.687 -10.761 25.222 1.00 96.25 81 ILE A O 1
ATOM 656 N N . LEU A 1 82 ? -22.083 -9.470 24.021 1.00 94.75 82 LEU A N 1
ATOM 657 C CA . LEU A 1 82 ? -23.089 -9.322 25.069 1.00 94.75 82 LEU A CA 1
ATOM 658 C C . LEU A 1 82 ? -24.116 -10.460 25.030 1.00 94.75 82 LEU A C 1
ATOM 660 O O . LEU A 1 82 ? -24.252 -11.165 24.033 1.00 94.75 82 LEU A O 1
ATOM 664 N N . ALA A 1 83 ? -24.917 -10.594 26.092 1.00 95.94 83 ALA A N 1
ATOM 665 C CA . ALA A 1 83 ? -26.012 -11.572 26.152 1.00 95.94 83 ALA A CA 1
ATOM 666 C C . ALA A 1 83 ? -27.060 -11.393 25.032 1.00 95.94 83 ALA A C 1
ATOM 668 O O . ALA A 1 83 ? -27.765 -12.339 24.692 1.00 95.94 83 ALA A O 1
ATOM 669 N N . SER A 1 84 ? -27.142 -10.201 24.430 1.00 93.31 84 SER A N 1
ATOM 670 C CA . SER A 1 84 ? -27.960 -9.927 23.240 1.00 93.31 84 SER A CA 1
ATOM 671 C C . SER A 1 84 ? -27.428 -10.580 21.956 1.00 93.31 84 SER A C 1
ATOM 673 O O . SER 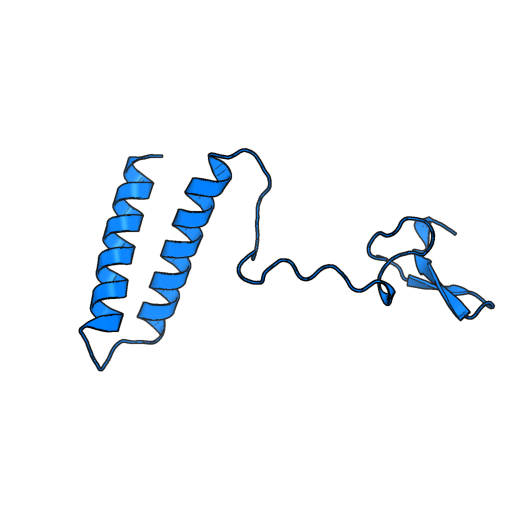A 1 84 ? -28.097 -10.526 20.928 1.00 93.31 84 SER A O 1
ATOM 675 N N . GLY A 1 85 ? -26.218 -11.148 21.984 1.00 94.19 85 GLY A N 1
ATOM 676 C CA . GLY A 1 85 ? -25.511 -11.665 20.812 1.00 94.19 85 GLY A CA 1
ATOM 677 C C . GLY A 1 85 ? -24.847 -10.584 19.953 1.00 94.19 85 GLY A C 1
ATOM 678 O O . GLY A 1 85 ? -24.243 -10.908 18.935 1.00 94.19 85 GLY A O 1
ATOM 679 N N . GLN A 1 86 ? -24.940 -9.309 20.342 1.00 92.88 86 GLN A N 1
ATOM 680 C CA . GLN A 1 86 ? -24.260 -8.203 19.664 1.00 92.88 86 GLN A CA 1
ATOM 681 C C . GLN A 1 86 ? -22.809 -8.072 20.145 1.00 92.88 86 GLN A C 1
ATOM 683 O O . GLN A 1 86 ? -22.515 -8.317 21.319 1.00 92.88 86 GLN A O 1
ATOM 688 N N . THR A 1 87 ? -21.918 -7.665 19.238 1.00 96.06 87 THR A N 1
ATOM 689 C CA . THR A 1 87 ? -20.490 -7.459 19.522 1.00 96.06 87 THR A CA 1
ATOM 690 C C . THR A 1 87 ? -20.187 -5.966 19.598 1.00 96.06 87 THR A C 1
ATOM 692 O O . THR A 1 87 ? -20.613 -5.208 18.730 1.00 96.06 87 THR A O 1
ATOM 695 N N . TYR A 1 88 ? -19.457 -5.548 20.629 1.00 94.50 88 TYR A N 1
ATOM 696 C CA . TYR A 1 88 ? -19.033 -4.162 20.849 1.00 94.50 88 TYR A CA 1
ATOM 697 C C . TYR A 1 88 ? -17.546 -4.115 21.193 1.00 94.50 88 TYR A C 1
ATOM 699 O O . TYR A 1 88 ? -16.975 -5.120 21.608 1.00 94.50 88 TYR A O 1
ATOM 707 N N . ASP A 1 89 ? -16.923 -2.945 21.067 1.00 95.31 89 ASP A N 1
ATOM 708 C CA . ASP A 1 89 ? -15.565 -2.734 21.575 1.00 95.31 89 ASP A CA 1
ATOM 709 C C . ASP A 1 89 ? -15.609 -2.466 23.089 1.00 95.31 89 ASP A C 1
ATOM 711 O O . ASP A 1 89 ? -16.338 -1.578 23.543 1.00 95.31 89 ASP A O 1
ATOM 715 N N . ARG A 1 90 ? -14.830 -3.225 23.868 1.00 92.44 90 ARG A N 1
ATOM 716 C CA . ARG A 1 90 ? -14.827 -3.184 25.341 1.00 92.44 90 ARG A CA 1
ATOM 717 C C . ARG A 1 90 ? -14.666 -1.787 25.954 1.00 92.44 90 ARG A C 1
ATOM 719 O O . ARG A 1 90 ? -15.314 -1.538 26.959 1.00 92.44 90 ARG A O 1
ATOM 726 N N . PRO A 1 91 ? -13.853 -0.854 25.422 1.00 89.56 91 PRO A N 1
ATOM 727 C CA . PRO A 1 91 ? -13.702 0.474 26.022 1.00 89.56 91 PRO A CA 1
ATOM 728 C C . PRO A 1 91 ? -14.987 1.311 26.061 1.00 89.56 91 PRO A C 1
ATOM 730 O O . PRO A 1 91 ? -15.003 2.356 26.709 1.00 89.56 91 PRO A O 1
ATOM 733 N N . PHE A 1 92 ? -16.035 0.895 25.347 1.00 82.75 92 PHE A N 1
ATOM 734 C CA . PHE A 1 92 ? -17.257 1.672 25.182 1.00 82.75 92 PHE A CA 1
ATOM 735 C C . PHE A 1 92 ? -18.497 1.090 25.873 1.00 82.75 92 PHE A C 1
ATOM 737 O O . PHE A 1 92 ? -19.569 1.688 25.755 1.00 82.75 92 PHE A O 1
ATOM 744 N N . ILE A 1 93 ? -18.373 -0.048 26.565 1.00 84.81 93 ILE A N 1
ATOM 745 C CA . ILE A 1 93 ? -19.468 -0.729 27.274 1.00 84.81 93 ILE A CA 1
ATOM 746 C C . ILE A 1 93 ? -19.009 -1.293 28.618 1.00 84.81 93 ILE A C 1
ATOM 748 O O . ILE A 1 93 ? -19.849 -1.297 29.542 1.00 84.81 93 ILE A O 1
#

Mean predicted aligned error: 13.87 Å

Sequence (93 aa):
MRAKEVELKKELQKLVRTIVDEDDYSIHAIDRAKDALCALKGLIMFNKRSLPATFKLHEAVPCPEEFKCPLFNELMRDPIILASGQTYDRPFI

Foldseek 3Di:
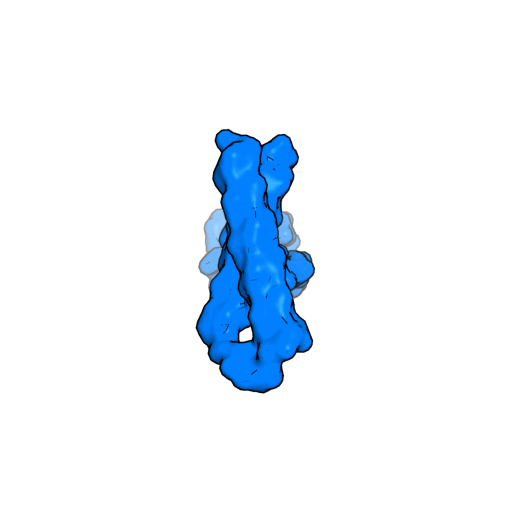DVVLLVVLVVLLVVLVCCVPVPPPDDPVSVVSNVVSVVVNVVVVVVVVDDDDDPDPPDPPDPDDQLQAAPVPSHGAPQWDADPVRHIHRVVVD

Solvent-accessible surface area (backbone atoms only — not comparable to full-atom values): 5774 Å² total; per-residue (Å²): 112,69,68,62,52,55,50,41,51,54,51,32,53,51,38,50,44,44,58,72,77,38,94,84,57,55,70,67,47,54,54,50,32,52,51,37,49,50,53,51,52,45,57,58,40,68,73,52,88,66,80,91,72,83,78,75,81,55,78,82,71,74,80,62,69,90,54,26,15,84,89,73,75,42,77,46,85,48,73,42,76,46,98,86,72,49,59,36,30,54,96,79,114

Radius of gyration: 21.45 Å; Cα contacts (8 Å, |Δi|>4): 67; chains: 1; bounding box: 44×31×52 Å

Nearest PDB structures (foldseek):
  2c2l-assembly3_C  TM=3.285E-01  e=6.051E-02  Mus musculus
  2c2l-assembly4_D  TM=3.167E-01  e=1.537E-01  Mus musculus
  6ww7-assembly1_E  TM=6.001E-01  e=9.545E+00  Homo sapiens
  7p48-assembly1_6  TM=3.680E-01  e=3.515E+00  Mammaliicoccus lentus